Protein AF-A0A9D6YUD4-F1 (afdb_monomer_lite)

Foldseek 3Di:
DDDLVVLLPDDLVNQQVVVVHDDPVCSVVSVVVSVVSNVVSVVVVVVVVVVVPDPDDDDQDPPPPDFDADPPPRDTDPGDDCADPPPRFGWDADPPPRDIDTDPDQADPPPRDGDDD

Structure (mmCIF, N/CA/C/O backbone):
data_AF-A0A9D6YUD4-F1
#
_entry.id   AF-A0A9D6YUD4-F1
#
loop_
_atom_site.group_PDB
_atom_site.id
_atom_site.type_symbol
_atom_site.label_atom_id
_atom_site.label_alt_id
_atom_site.label_comp_id
_atom_site.label_asym_id
_atom_site.label_entity_id
_atom_site.label_seq_id
_atom_site.pdbx_PDB_ins_code
_atom_site.Cartn_x
_atom_site.Cartn_y
_atom_site.Cartn_z
_atom_site.occupancy
_atom_site.B_iso_or_equiv
_atom_site.auth_seq_id
_atom_site.auth_comp_id
_atom_site.auth_asym_id
_atom_site.auth_atom_id
_atom_site.pdbx_PDB_model_num
ATOM 1 N N . GLY A 1 1 ? -7.566 -8.118 -19.382 1.00 83.75 1 GLY A N 1
ATOM 2 C CA . GLY A 1 1 ? -6.268 -7.957 -18.692 1.00 83.75 1 GLY A CA 1
ATOM 3 C C . GLY A 1 1 ? -5.654 -9.321 -18.459 1.00 83.75 1 GLY A C 1
ATOM 4 O O . GLY A 1 1 ? -6.358 -10.303 -18.652 1.00 83.75 1 GLY A O 1
ATOM 5 N N . LYS A 1 2 ? -4.375 -9.381 -18.077 1.00 89.06 2 LYS A N 1
ATOM 6 C CA . LYS A 1 2 ? -3.699 -10.627 -17.678 1.00 89.06 2 LYS A CA 1
ATOM 7 C C . LYS A 1 2 ? -3.898 -10.903 -16.187 1.00 89.06 2 LYS A C 1
ATOM 9 O O . LYS A 1 2 ? -4.102 -9.963 -15.416 1.00 89.06 2 LYS A O 1
ATOM 14 N N . THR A 1 3 ? -3.820 -12.165 -15.788 1.00 94.25 3 THR A N 1
ATOM 15 C CA . THR A 1 3 ? -3.726 -12.566 -14.377 1.00 94.25 3 THR A CA 1
ATOM 16 C C . THR A 1 3 ? -2.357 -12.206 -13.786 1.00 94.25 3 THR A C 1
ATOM 18 O O . THR A 1 3 ? -1.411 -11.894 -14.511 1.00 94.25 3 THR A O 1
ATOM 21 N N . ILE A 1 4 ? -2.237 -12.241 -12.453 1.00 91.19 4 ILE A N 1
ATOM 22 C CA . ILE A 1 4 ? -0.968 -11.952 -11.764 1.00 91.19 4 ILE A CA 1
ATOM 23 C C . ILE A 1 4 ? 0.122 -12.959 -12.158 1.00 91.19 4 ILE A C 1
ATOM 25 O O . ILE A 1 4 ? 1.255 -12.549 -12.388 1.00 91.19 4 ILE A O 1
ATOM 29 N N . ASP A 1 5 ? -0.206 -14.246 -12.287 1.00 89.94 5 ASP A N 1
ATOM 30 C CA . ASP A 1 5 ? 0.747 -15.274 -12.730 1.00 89.94 5 ASP A CA 1
ATOM 31 C C . ASP A 1 5 ? 1.240 -15.030 -14.159 1.00 89.94 5 ASP A C 1
ATOM 33 O O . ASP A 1 5 ? 2.443 -15.045 -14.420 1.00 89.94 5 ASP A O 1
ATOM 37 N N . GLU A 1 6 ? 0.334 -14.690 -15.077 1.00 91.81 6 GLU A N 1
ATOM 38 C CA . GLU A 1 6 ? 0.705 -14.333 -16.450 1.00 91.81 6 GLU A CA 1
ATOM 39 C C . GLU A 1 6 ? 1.541 -13.049 -16.526 1.00 91.81 6 GLU A C 1
ATOM 41 O O . GLU A 1 6 ? 2.347 -12.888 -17.444 1.00 91.81 6 GLU A O 1
ATOM 46 N N . ALA A 1 7 ? 1.342 -12.117 -15.591 1.00 91.69 7 ALA A N 1
ATOM 47 C CA . ALA A 1 7 ? 2.110 -10.881 -15.515 1.00 91.69 7 ALA A CA 1
ATOM 48 C C . ALA A 1 7 ? 3.529 -11.108 -14.964 1.00 91.69 7 ALA A C 1
ATOM 50 O O . ALA A 1 7 ? 4.460 -10.464 -15.437 1.00 91.69 7 ALA A O 1
ATOM 51 N N . VAL A 1 8 ? 3.715 -12.048 -14.028 1.00 92.06 8 VAL A N 1
ATOM 52 C CA . VAL A 1 8 ? 5.041 -12.444 -13.501 1.00 92.06 8 VAL A CA 1
ATOM 53 C C . VAL A 1 8 ? 5.888 -13.159 -14.556 1.00 92.06 8 VAL A C 1
ATOM 55 O O . VAL A 1 8 ? 7.110 -13.083 -14.523 1.00 92.06 8 VAL A O 1
ATOM 58 N N . ALA A 1 9 ? 5.259 -13.841 -15.513 1.00 92.44 9 ALA A N 1
ATOM 59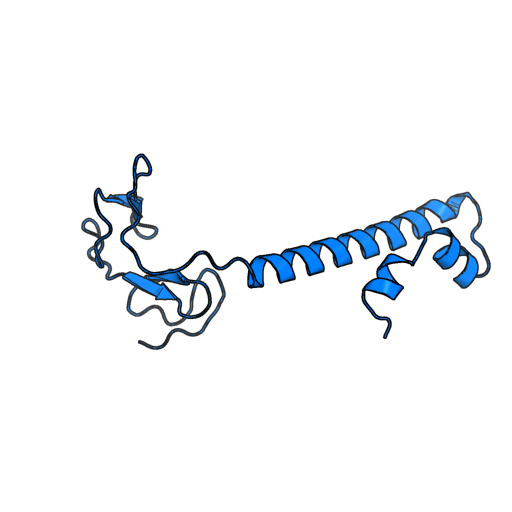 C CA . ALA A 1 9 ? 5.975 -14.503 -16.600 1.00 92.44 9 ALA A CA 1
ATOM 60 C C . ALA A 1 9 ? 6.539 -13.526 -17.656 1.00 92.44 9 ALA A C 1
ATOM 62 O O . ALA A 1 9 ? 7.267 -13.950 -18.556 1.00 92.44 9 ALA A O 1
ATOM 63 N N . VAL A 1 10 ? 6.209 -12.228 -17.592 1.00 91.88 10 VAL A N 1
ATOM 64 C CA . VAL A 1 10 ? 6.646 -11.235 -18.583 1.00 91.88 10 VAL A CA 1
ATOM 65 C C . VAL A 1 10 ? 8.136 -10.940 -18.425 1.00 91.88 10 VAL A C 1
ATOM 67 O O . VAL A 1 10 ? 8.565 -10.219 -17.532 1.00 91.88 10 VAL A O 1
ATOM 70 N N . SER A 1 11 ? 8.940 -11.454 -19.352 1.00 89.56 11 SER A N 1
ATOM 71 C CA . SER A 1 11 ? 10.383 -11.206 -19.381 1.00 89.56 11 SER A CA 1
ATOM 72 C C . SER A 1 11 ? 10.773 -10.053 -20.309 1.00 89.56 11 SER A C 1
ATOM 74 O O . SER A 1 11 ? 10.063 -9.710 -21.255 1.00 89.56 11 SER A O 1
ATOM 76 N N . ASN A 1 12 ? 11.980 -9.523 -20.109 1.00 87.31 12 ASN A N 1
ATOM 77 C CA . ASN A 1 12 ? 12.588 -8.511 -20.981 1.00 87.31 12 ASN A CA 1
ATOM 78 C C . ASN A 1 12 ? 12.649 -8.924 -22.448 1.00 87.31 12 ASN A C 1
ATOM 80 O O . ASN A 1 12 ? 12.434 -8.104 -23.340 1.00 87.31 12 ASN A O 1
ATOM 84 N N . LYS A 1 13 ? 12.897 -10.213 -22.694 1.00 86.94 13 LYS A N 1
ATOM 85 C CA . LYS A 1 13 ? 12.913 -10.775 -24.040 1.00 86.94 13 LYS A CA 1
ATOM 86 C C . LYS A 1 13 ? 11.524 -10.721 -24.673 1.00 86.94 13 LYS A C 1
ATOM 88 O O . LYS A 1 13 ? 11.409 -10.246 -25.793 1.00 86.94 13 LYS A O 1
ATOM 93 N N . MET A 1 14 ? 10.480 -11.102 -23.936 1.00 89.00 14 MET A N 1
ATOM 94 C CA . MET A 1 14 ? 9.099 -11.035 -24.430 1.00 89.00 14 MET A CA 1
ATOM 95 C C . MET A 1 14 ? 8.664 -9.599 -24.727 1.00 89.00 14 MET A C 1
ATOM 97 O O . MET A 1 14 ? 7.976 -9.361 -25.714 1.00 89.00 14 MET A O 1
ATOM 101 N N . VAL A 1 15 ? 9.082 -8.636 -23.897 1.00 87.06 15 VAL A N 1
ATOM 102 C CA . VAL A 1 15 ? 8.838 -7.208 -24.150 1.00 87.06 15 VAL A CA 1
ATOM 103 C C . VAL A 1 15 ? 9.540 -6.773 -25.435 1.00 87.06 15 VAL A C 1
ATOM 105 O O . VAL A 1 15 ? 8.937 -6.089 -26.258 1.00 87.06 15 VAL A O 1
ATOM 108 N N . ALA A 1 16 ? 10.790 -7.189 -25.637 1.00 88.88 16 ALA A N 1
ATOM 109 C CA . ALA A 1 16 ? 11.531 -6.835 -26.837 1.00 88.88 16 ALA A CA 1
ATOM 110 C C . ALA A 1 16 ? 10.973 -7.491 -28.105 1.00 88.88 16 ALA A C 1
ATOM 112 O O . ALA A 1 16 ? 10.842 -6.824 -29.127 1.00 88.88 16 ALA A O 1
ATOM 113 N N . GLU A 1 17 ? 10.588 -8.763 -28.037 1.00 88.56 17 GLU A N 1
ATOM 114 C CA . GLU A 1 17 ? 9.963 -9.499 -29.141 1.00 88.56 17 GLU A CA 1
ATOM 115 C C . GLU A 1 17 ? 8.603 -8.903 -29.520 1.00 88.56 17 GLU A C 1
ATOM 117 O O . GLU A 1 17 ? 8.330 -8.713 -30.704 1.00 88.56 17 GLU A O 1
ATOM 122 N N . ALA A 1 18 ? 7.785 -8.517 -28.536 1.00 88.56 18 ALA A N 1
ATOM 123 C CA . ALA A 1 18 ? 6.501 -7.856 -28.779 1.00 88.56 18 ALA A CA 1
ATOM 124 C C . ALA A 1 18 ? 6.646 -6.496 -29.485 1.00 88.56 18 ALA A C 1
ATOM 126 O O . ALA A 1 18 ? 5.725 -6.055 -30.169 1.00 88.56 18 ALA A O 1
ATOM 127 N N . LEU A 1 19 ? 7.801 -5.843 -29.341 1.00 86.50 19 LEU A N 1
ATOM 128 C CA . LEU A 1 19 ? 8.136 -4.585 -30.008 1.00 86.50 19 LEU A CA 1
ATOM 129 C C . LEU A 1 19 ? 8.798 -4.789 -31.386 1.00 86.50 19 LEU A C 1
ATOM 131 O O . LEU A 1 19 ? 9.204 -3.812 -32.009 1.00 86.50 19 LEU A O 1
ATOM 135 N N . GLY A 1 20 ? 8.894 -6.031 -31.877 1.00 89.06 20 GLY A N 1
ATOM 136 C CA . GLY A 1 20 ? 9.549 -6.360 -33.150 1.00 89.06 20 GLY A CA 1
ATOM 137 C C . GLY A 1 20 ? 11.074 -6.478 -33.053 1.00 89.06 20 GLY A C 1
ATOM 138 O O . GLY A 1 20 ? 11.764 -6.433 -34.069 1.00 89.06 20 GLY A O 1
ATOM 139 N N . GLY A 1 21 ? 11.599 -6.639 -31.836 1.00 86.06 21 GLY A N 1
ATOM 140 C CA . GLY A 1 21 ? 13.022 -6.591 -31.517 1.00 86.06 21 GLY A CA 1
ATOM 141 C C . GLY A 1 21 ? 13.467 -5.190 -31.094 1.00 86.06 21 GLY A C 1
ATOM 142 O O . GLY A 1 21 ? 12.929 -4.179 -31.539 1.00 86.06 21 GLY A O 1
ATOM 143 N N . LEU A 1 22 ? 14.475 -5.118 -30.221 1.00 84.75 22 LEU A N 1
ATOM 144 C CA . LEU A 1 22 ? 15.128 -3.857 -29.872 1.00 84.75 22 LEU A CA 1
ATOM 145 C C . LEU A 1 22 ? 16.613 -3.907 -30.220 1.00 84.75 22 LEU A C 1
ATOM 147 O O . LEU A 1 22 ? 17.267 -4.929 -29.997 1.00 84.75 22 LEU A O 1
ATOM 151 N N . PRO A 1 23 ? 17.181 -2.795 -30.712 1.00 88.00 23 PRO A N 1
ATOM 15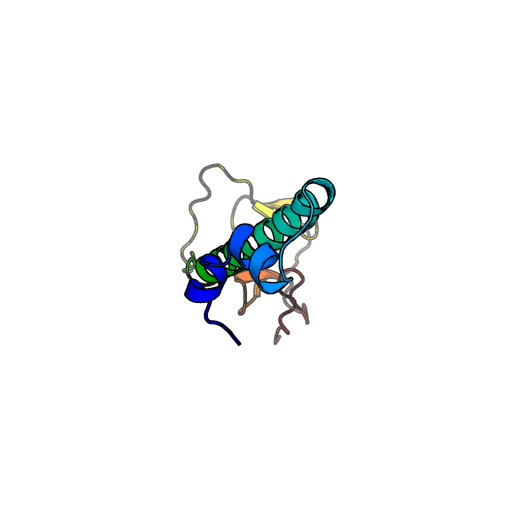2 C CA . PRO A 1 23 ? 18.618 -2.690 -30.878 1.00 88.00 23 PRO A CA 1
ATOM 153 C C . PRO A 1 23 ? 19.320 -2.734 -29.503 1.00 88.00 23 PRO A C 1
ATOM 155 O O . PRO A 1 23 ? 18.741 -2.298 -28.499 1.00 88.00 23 PRO A O 1
ATOM 158 N N . PRO A 1 24 ? 20.580 -3.208 -29.429 1.00 86.06 24 PRO A N 1
ATOM 159 C CA . PRO A 1 24 ? 21.279 -3.452 -28.161 1.00 86.06 24 PRO A CA 1
ATOM 160 C C . PRO A 1 24 ? 21.298 -2.252 -27.202 1.00 86.06 24 PRO A C 1
ATOM 162 O O . PRO A 1 24 ? 21.137 -2.405 -25.995 1.00 86.06 24 PRO A O 1
ATOM 165 N N . ASN A 1 25 ? 21.417 -1.037 -27.736 1.00 88.06 25 ASN A N 1
ATOM 166 C CA . ASN A 1 25 ? 21.448 0.209 -26.966 1.00 88.06 25 ASN A CA 1
ATOM 167 C C . ASN A 1 25 ? 20.090 0.621 -26.362 1.00 88.06 25 ASN A C 1
ATOM 169 O O . ASN A 1 25 ? 20.045 1.543 -25.549 1.00 88.06 25 ASN A O 1
ATOM 173 N N . LYS A 1 26 ? 18.983 -0.018 -26.756 1.00 85.06 26 LYS A N 1
ATOM 174 C CA . LYS A 1 26 ? 17.632 0.235 -26.227 1.00 85.06 26 LYS A CA 1
ATOM 175 C C . LYS A 1 26 ? 17.085 -0.928 -25.397 1.00 85.06 26 LYS A C 1
ATOM 177 O O . LYS A 1 26 ? 16.060 -0.765 -24.743 1.00 85.06 26 LYS A O 1
ATOM 182 N N . MET A 1 27 ? 17.810 -2.046 -25.322 1.00 85.44 27 MET A N 1
ATOM 183 C CA . MET A 1 27 ? 17.462 -3.190 -24.468 1.00 85.44 27 MET A CA 1
ATOM 184 C C . MET A 1 27 ? 17.372 -2.822 -22.981 1.00 85.44 27 MET A C 1
ATOM 186 O O . MET A 1 27 ? 16.532 -3.362 -22.267 1.00 85.44 27 MET A O 1
ATOM 190 N N . HIS A 1 28 ? 18.167 -1.849 -22.515 1.00 84.12 28 HIS A N 1
ATOM 191 C CA . HIS A 1 28 ? 18.066 -1.327 -21.147 1.0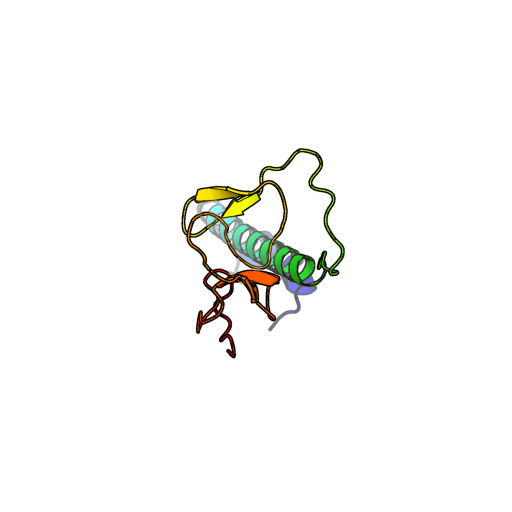0 84.12 28 HIS A CA 1
ATOM 192 C C . HIS A 1 28 ? 16.649 -0.819 -20.821 1.00 84.12 28 HIS A C 1
ATOM 194 O O . HIS A 1 28 ? 16.174 -0.975 -19.700 1.00 84.12 28 HIS A O 1
ATOM 200 N N . CYS A 1 29 ? 15.954 -0.214 -21.789 1.00 83.56 29 CYS A N 1
ATOM 201 C CA . CYS A 1 29 ? 14.600 0.297 -21.583 1.00 83.56 29 CYS A CA 1
ATOM 202 C C . CYS A 1 29 ? 13.591 -0.840 -21.380 1.00 83.56 29 CYS A C 1
ATOM 204 O O . CYS A 1 29 ? 12.721 -0.729 -20.520 1.00 83.56 29 CYS A O 1
ATOM 206 N N . SER A 1 30 ? 13.734 -1.942 -22.121 1.00 81.56 30 SER A N 1
ATOM 207 C CA . SER A 1 30 ? 12.926 -3.148 -21.911 1.00 81.56 30 SER A CA 1
ATOM 208 C C . SER A 1 30 ? 13.206 -3.771 -20.547 1.00 81.56 30 SER A C 1
ATOM 210 O O . SER A 1 30 ? 12.251 -4.087 -19.843 1.00 81.56 30 SER A O 1
ATOM 212 N N . ASN A 1 31 ? 14.485 -3.830 -20.148 1.00 85.12 31 ASN A N 1
ATOM 213 C CA . ASN A 1 31 ? 14.921 -4.276 -18.819 1.00 85.12 31 ASN A CA 1
ATOM 214 C C . ASN A 1 31 ? 14.237 -3.507 -17.696 1.00 85.12 31 ASN A C 1
ATOM 216 O O . ASN A 1 31 ? 13.599 -4.092 -16.822 1.00 85.12 31 ASN A O 1
ATOM 220 N N . LEU A 1 32 ? 14.295 -2.181 -17.782 1.00 89.12 32 LEU A N 1
ATOM 221 C CA . LEU A 1 32 ? 13.690 -1.312 -16.787 1.00 89.12 32 LEU A CA 1
ATOM 222 C C . LEU A 1 32 ? 12.168 -1.508 -16.692 1.00 89.12 32 LEU A C 1
ATOM 224 O O . LEU A 1 32 ? 11.613 -1.463 -15.595 1.00 89.12 32 LEU A O 1
ATOM 228 N N . ALA A 1 33 ? 11.497 -1.740 -17.823 1.00 88.19 33 ALA A N 1
ATOM 229 C CA . ALA A 1 33 ? 10.051 -1.922 -17.866 1.00 88.19 33 ALA A CA 1
ATOM 230 C C . ALA A 1 33 ? 9.595 -3.229 -17.196 1.00 88.19 33 ALA A C 1
ATOM 232 O O . ALA A 1 33 ? 8.665 -3.192 -16.386 1.00 88.19 33 ALA A O 1
ATOM 233 N N . ALA A 1 34 ? 10.234 -4.371 -17.483 1.00 89.25 34 ALA A N 1
ATOM 234 C CA . ALA A 1 34 ? 9.838 -5.627 -16.837 1.00 89.25 34 ALA A CA 1
ATOM 235 C C . ALA A 1 34 ? 10.219 -5.642 -15.350 1.00 89.25 34 ALA A C 1
ATOM 237 O O . ALA A 1 34 ? 9.443 -6.117 -14.524 1.00 89.25 34 ALA A O 1
ATOM 238 N N . ASP A 1 35 ? 11.359 -5.054 -14.980 1.00 89.88 35 ASP A N 1
ATOM 239 C CA . ASP A 1 35 ? 11.770 -4.953 -13.577 1.00 89.88 35 ASP A CA 1
ATOM 240 C C . ASP A 1 35 ? 10.792 -4.101 -12.758 1.00 89.88 35 ASP A C 1
ATOM 242 O O . ASP A 1 35 ? 10.425 -4.464 -11.636 1.00 89.88 35 ASP A O 1
ATOM 246 N N . ALA A 1 36 ? 10.335 -2.977 -13.319 1.00 93.44 36 ALA A N 1
ATOM 247 C CA . ALA A 1 36 ? 9.317 -2.140 -12.693 1.00 93.44 36 ALA A CA 1
ATOM 248 C C . ALA A 1 36 ? 7.987 -2.893 -12.529 1.00 93.44 36 ALA A C 1
ATOM 250 O O . ALA A 1 36 ? 7.372 -2.821 -11.462 1.00 93.44 36 ALA A O 1
ATOM 251 N N . LEU A 1 37 ? 7.573 -3.662 -13.544 1.00 93.25 37 LEU A N 1
ATOM 252 C CA . LEU A 1 37 ? 6.372 -4.495 -13.484 1.00 93.25 37 LEU A CA 1
ATOM 253 C C . LEU A 1 37 ? 6.474 -5.552 -12.374 1.00 93.25 37 LEU A C 1
ATOM 255 O O . LEU A 1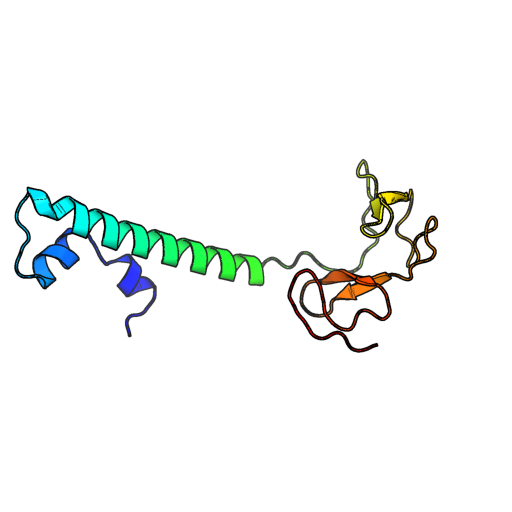 37 ? 5.564 -5.667 -11.554 1.00 93.25 37 LEU A O 1
ATOM 259 N N . HIS A 1 38 ? 7.587 -6.282 -12.293 1.00 93.25 38 HIS A N 1
ATOM 260 C CA . HIS A 1 38 ? 7.801 -7.284 -11.247 1.00 93.25 38 HIS A CA 1
ATOM 261 C C . HIS A 1 38 ? 7.791 -6.672 -9.847 1.00 93.25 38 HIS A C 1
ATOM 263 O O . HIS A 1 38 ? 7.143 -7.212 -8.950 1.00 93.25 38 HIS A O 1
ATOM 269 N N . LYS A 1 39 ? 8.443 -5.518 -9.658 1.00 94.69 39 LYS A N 1
ATOM 270 C CA . LYS A 1 39 ? 8.427 -4.792 -8.378 1.00 94.69 39 LYS A CA 1
ATOM 271 C C . LYS A 1 39 ? 7.014 -4.386 -7.967 1.00 94.69 39 LYS A C 1
ATOM 273 O O . LYS A 1 39 ? 6.646 -4.584 -6.813 1.00 94.69 39 LYS A O 1
ATOM 278 N N . ALA A 1 40 ? 6.212 -3.878 -8.902 1.00 94.12 40 ALA A N 1
ATOM 279 C CA . ALA A 1 40 ? 4.823 -3.517 -8.634 1.00 94.12 40 ALA A CA 1
ATOM 280 C C . ALA A 1 40 ? 3.966 -4.739 -8.251 1.00 94.12 40 ALA A C 1
ATOM 282 O O . ALA A 1 40 ? 3.135 -4.656 -7.347 1.00 94.12 40 ALA A O 1
ATOM 283 N N . ILE A 1 41 ? 4.186 -5.890 -8.897 1.00 93.00 41 ILE A N 1
ATOM 284 C CA . ILE A 1 41 ? 3.483 -7.136 -8.561 1.00 93.00 41 ILE A CA 1
ATOM 285 C C . ILE A 1 41 ? 3.880 -7.638 -7.166 1.00 93.00 41 ILE A C 1
ATOM 287 O O . ILE A 1 41 ? 3.009 -8.078 -6.412 1.00 93.00 41 ILE A O 1
ATOM 291 N N . SER A 1 42 ? 5.164 -7.574 -6.810 1.00 91.06 42 SER A N 1
ATOM 292 C CA . SER A 1 42 ? 5.640 -7.950 -5.473 1.00 91.06 42 SER A CA 1
ATOM 293 C C . SER A 1 42 ? 5.037 -7.058 -4.389 1.00 91.06 42 SER A C 1
ATOM 295 O O . SER A 1 42 ? 4.432 -7.584 -3.459 1.00 91.06 42 SER A O 1
ATOM 297 N N . ASP A 1 43 ? 5.080 -5.732 -4.562 1.00 92.25 43 ASP A N 1
ATOM 298 C CA . ASP A 1 43 ? 4.453 -4.775 -3.635 1.00 92.25 43 ASP A CA 1
ATOM 299 C C . ASP A 1 43 ? 2.948 -5.046 -3.469 1.00 92.25 43 ASP A C 1
ATOM 301 O O . ASP A 1 43 ? 2.427 -5.073 -2.353 1.00 92.25 43 ASP A O 1
ATOM 305 N N . TYR A 1 44 ? 2.245 -5.343 -4.566 1.00 91.69 44 TYR A N 1
ATOM 306 C CA . TYR A 1 44 ? 0.843 -5.745 -4.507 1.00 91.69 44 TYR A CA 1
ATOM 307 C C . TYR A 1 44 ? 0.642 -7.024 -3.681 1.00 91.69 44 TYR A C 1
ATOM 309 O O . TYR A 1 44 ? -0.221 -7.053 -2.802 1.00 91.69 44 TYR A O 1
ATOM 317 N N . LYS A 1 45 ? 1.429 -8.081 -3.927 1.00 88.81 45 LYS A N 1
ATOM 318 C CA . LYS A 1 45 ? 1.334 -9.347 -3.179 1.00 88.81 45 LYS A CA 1
ATOM 319 C C . LYS A 1 45 ? 1.625 -9.146 -1.692 1.00 88.81 45 LYS A C 1
ATOM 321 O O . LYS A 1 45 ? 0.908 -9.704 -0.861 1.00 88.81 45 LYS A O 1
ATOM 326 N N . ASP A 1 46 ? 2.616 -8.333 -1.351 1.00 87.19 46 ASP A N 1
ATOM 327 C CA . ASP A 1 46 ? 2.976 -8.046 0.038 1.00 87.19 46 ASP A CA 1
ATOM 328 C C . ASP A 1 46 ? 1.873 -7.260 0.754 1.00 87.19 46 ASP A C 1
ATOM 330 O O . ASP A 1 46 ? 1.486 -7.614 1.869 1.00 87.19 46 ASP A O 1
ATOM 334 N N . LYS A 1 47 ? 1.244 -6.295 0.078 1.00 82.12 47 LYS A N 1
ATOM 335 C CA . LYS A 1 47 ? 0.059 -5.596 0.599 1.00 82.12 47 LYS A CA 1
ATOM 336 C C . LYS A 1 47 ? -1.146 -6.519 0.796 1.00 82.12 47 LYS A C 1
ATOM 338 O O . LYS A 1 47 ? -1.919 -6.315 1.729 1.00 82.12 47 LYS A O 1
ATOM 343 N N . GLN A 1 48 ? -1.327 -7.545 -0.038 1.00 80.88 48 GLN A N 1
ATOM 344 C CA . GLN A 1 48 ? -2.388 -8.545 0.171 1.00 80.88 48 GLN A CA 1
ATOM 345 C C . GLN A 1 48 ? -2.090 -9.466 1.365 1.00 80.88 48 GLN A C 1
ATOM 347 O O . GLN A 1 48 ? -3.002 -9.822 2.113 1.00 80.88 48 GLN A O 1
ATOM 352 N N . LYS A 1 49 ? -0.818 -9.805 1.606 1.00 71.75 49 LYS A N 1
ATOM 353 C CA . LYS A 1 49 ? -0.407 -10.555 2.806 1.00 71.75 49 LYS A CA 1
ATOM 354 C C . LYS A 1 49 ? -0.600 -9.740 4.084 1.00 71.75 49 LYS A C 1
ATOM 356 O O . LYS A 1 49 ? -1.097 -10.276 5.067 1.00 71.75 49 LYS A O 1
ATOM 361 N N . GLN A 1 50 ? -0.311 -8.440 4.054 1.00 57.78 50 GLN A N 1
ATOM 362 C CA . GLN A 1 50 ? -0.551 -7.533 5.186 1.00 57.78 50 GLN A CA 1
ATOM 363 C C . GLN A 1 50 ? -2.044 -7.341 5.505 1.00 5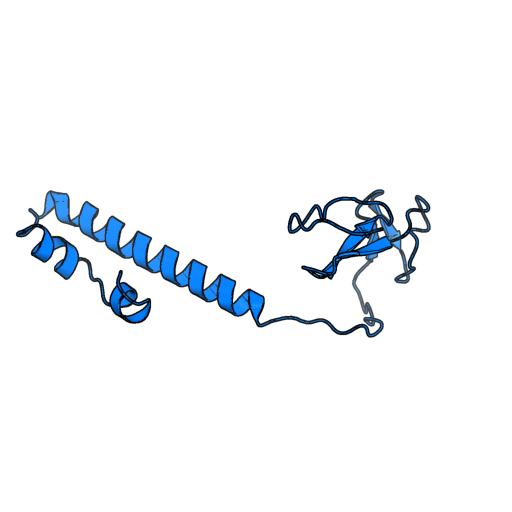7.78 50 GLN A C 1
ATOM 365 O O . GLN A 1 50 ? -2.389 -7.030 6.636 1.00 57.78 50 GLN A O 1
ATOM 370 N N . LYS A 1 51 ? -2.957 -7.607 4.559 1.00 54.03 51 LYS A N 1
ATOM 371 C CA . LYS A 1 51 ? -4.402 -7.707 4.853 1.00 54.03 51 LYS A CA 1
ATOM 372 C C . LYS A 1 51 ? -4.795 -9.000 5.581 1.00 54.03 51 LYS A C 1
ATOM 374 O O . LYS A 1 51 ? -5.906 -9.080 6.097 1.00 54.03 51 LYS A O 1
ATOM 379 N N . SER A 1 52 ? -3.913 -10.001 5.591 1.00 47.16 52 SER A N 1
ATOM 380 C CA . SER A 1 52 ? -4.154 -11.345 6.138 1.00 47.16 52 SER A CA 1
ATOM 381 C C . SER A 1 52 ? -3.421 -11.596 7.461 1.00 47.16 52 SER A C 1
ATOM 383 O O . SER A 1 52 ? -3.802 -12.497 8.200 1.00 47.16 52 SER A O 1
ATOM 385 N N . VAL A 1 53 ? -2.409 -10.787 7.791 1.00 43.34 53 VAL A N 1
ATOM 386 C CA . VAL A 1 53 ? -1.806 -10.745 9.129 1.00 43.34 53 VAL A CA 1
ATOM 387 C C . VAL A 1 53 ? -2.464 -9.608 9.902 1.00 43.34 53 VAL A C 1
ATOM 389 O O . VAL A 1 53 ? -1.946 -8.500 9.999 1.00 43.34 53 VAL A O 1
ATOM 392 N N . LYS A 1 54 ? -3.661 -9.897 10.409 1.00 40.56 54 LYS A N 1
ATOM 393 C CA . LYS A 1 54 ? -4.175 -9.242 11.606 1.00 40.56 54 LYS A CA 1
ATOM 394 C C . LYS A 1 54 ? -3.552 -9.965 12.795 1.00 40.56 54 LYS A C 1
ATOM 396 O O . LYS A 1 54 ? -3.923 -11.106 13.056 1.00 40.56 54 LYS A O 1
ATOM 401 N N . GLU A 1 55 ? -2.651 -9.318 13.520 1.00 37.75 55 GLU A N 1
ATOM 402 C CA . GLU A 1 55 ? -2.578 -9.565 14.959 1.00 37.75 55 GLU A CA 1
ATOM 403 C C . GLU A 1 55 ? -3.469 -8.534 15.636 1.00 37.75 55 GLU A C 1
ATOM 405 O O . GLU A 1 55 ? -3.081 -7.404 15.909 1.00 37.75 55 GLU A O 1
ATOM 410 N N . SER A 1 56 ? -4.706 -8.958 15.853 1.00 45.53 56 SER A N 1
ATOM 411 C CA . SER A 1 56 ? -5.564 -8.462 16.913 1.00 45.53 56 SER A CA 1
ATOM 412 C C . SER A 1 56 ? -6.309 -9.683 17.423 1.00 45.53 56 SER A C 1
ATOM 414 O O . SER A 1 56 ? -6.944 -10.414 16.656 1.00 45.53 56 SER A O 1
ATOM 416 N N . PRO A 1 57 ? -6.157 -9.968 18.713 1.00 47.12 57 PRO A N 1
ATOM 417 C CA . PRO A 1 57 ? -7.329 -9.728 19.521 1.00 47.12 57 PRO A CA 1
ATOM 418 C C . PRO A 1 57 ? -6.980 -8.933 20.770 1.00 47.12 57 PRO A C 1
ATOM 420 O O . PRO A 1 57 ? -5.902 -9.060 21.344 1.00 47.12 57 PRO A O 1
ATOM 423 N N . ALA A 1 58 ? -7.965 -8.157 21.208 1.00 48.25 58 ALA A N 1
ATOM 424 C CA . ALA A 1 58 ? -8.109 -7.672 22.565 1.00 48.25 58 ALA A CA 1
ATOM 425 C C . ALA A 1 58 ? -7.694 -8.736 23.601 1.00 48.25 58 ALA A C 1
ATOM 427 O O . ALA A 1 58 ? -8.462 -9.622 23.971 1.00 48.25 58 ALA A O 1
ATOM 428 N N . ALA A 1 59 ? -6.465 -8.621 24.074 1.00 41.09 59 ALA A N 1
ATOM 429 C CA . ALA A 1 59 ? -5.976 -9.150 25.326 1.00 41.09 59 ALA A CA 1
ATOM 430 C C . ALA A 1 59 ? -4.881 -8.177 25.740 1.00 41.09 59 ALA A C 1
ATOM 432 O O . ALA A 1 59 ? -3.999 -7.878 24.939 1.00 41.09 59 ALA A O 1
ATOM 433 N N . VAL A 1 60 ? -5.000 -7.647 26.957 1.00 43.88 60 VAL A N 1
ATOM 434 C CA . VAL A 1 60 ? -3.943 -6.962 27.706 1.00 43.88 60 VAL A CA 1
ATOM 435 C C . VAL A 1 60 ? -2.574 -7.425 27.206 1.00 43.88 60 VAL A C 1
ATOM 437 O O . VAL A 1 60 ? -2.174 -8.558 27.470 1.00 43.88 60 VAL A O 1
ATOM 440 N N . HIS A 1 61 ? -1.887 -6.591 26.425 1.00 43.22 61 HIS A N 1
ATOM 441 C CA . HIS A 1 61 ? -0.521 -6.900 26.030 1.00 43.22 61 HIS A CA 1
ATOM 442 C C . HIS A 1 61 ? 0.317 -6.774 27.308 1.00 43.22 61 HIS A C 1
ATOM 444 O O . HIS A 1 61 ? 0.308 -5.696 27.912 1.00 43.22 61 HIS A O 1
ATOM 450 N N . PRO A 1 62 ? 1.043 -7.812 27.755 1.00 42.84 62 PRO A N 1
ATOM 451 C CA . PRO A 1 62 ? 2.102 -7.606 28.723 1.00 42.84 62 PRO A CA 1
ATOM 452 C C . PRO A 1 62 ? 3.169 -6.787 27.992 1.00 42.84 62 PRO A C 1
ATOM 454 O O . PRO A 1 62 ? 3.931 -7.319 27.186 1.00 42.84 62 PRO A O 1
ATOM 457 N N . HIS A 1 63 ? 3.181 -5.469 28.196 1.00 49.97 63 HIS A N 1
ATOM 458 C CA . HIS A 1 63 ? 4.263 -4.603 27.737 1.00 49.97 63 HIS A CA 1
ATOM 459 C C . HIS A 1 63 ? 5.498 -4.864 28.606 1.00 49.97 63 HIS A C 1
ATOM 461 O O . HIS A 1 63 ? 5.905 -4.023 29.404 1.00 49.97 63 HIS A O 1
ATOM 467 N N . GLU A 1 64 ? 6.115 -6.035 28.476 1.00 48.16 64 GLU A N 1
ATOM 468 C CA . GLU A 1 64 ? 7.413 -6.269 29.095 1.00 48.16 64 GLU A CA 1
ATOM 469 C C . GLU A 1 64 ? 8.471 -5.538 28.254 1.00 48.16 64 GLU A C 1
ATOM 471 O O . GLU A 1 64 ? 8.986 -6.045 27.262 1.00 48.16 64 GLU A O 1
ATOM 476 N N . GLY A 1 65 ? 8.724 -4.273 28.610 1.00 50.88 65 GLY A N 1
ATOM 477 C CA . GLY A 1 65 ? 9.841 -3.482 28.085 1.00 50.88 65 GLY A CA 1
ATOM 478 C C . GLY A 1 65 ? 9.519 -2.400 27.046 1.00 50.88 65 GLY A C 1
ATOM 479 O O . GLY A 1 65 ? 10.447 -1.731 26.594 1.00 50.88 65 GLY A O 1
ATOM 480 N N . HIS A 1 66 ? 8.251 -2.156 26.690 1.00 53.69 66 HIS A N 1
ATOM 481 C CA . HIS A 1 66 ? 7.880 -1.063 25.774 1.00 53.69 66 HIS A CA 1
ATOM 482 C C . HIS A 1 66 ? 7.046 0.016 26.472 1.00 53.69 66 HIS A C 1
ATOM 484 O O . HIS A 1 66 ? 5.911 -0.227 26.870 1.00 53.69 66 HIS A O 1
ATOM 490 N N . LYS A 1 67 ? 7.606 1.228 26.577 1.00 58.41 67 LYS A N 1
ATOM 491 C CA . LYS A 1 67 ? 6.950 2.410 27.152 1.00 58.41 67 LYS A CA 1
ATOM 492 C C . LYS A 1 67 ? 5.794 2.854 26.248 1.00 58.41 67 LYS A C 1
ATOM 494 O O . LYS A 1 67 ? 6.035 3.198 25.091 1.00 58.41 67 LYS A O 1
ATOM 499 N N . CYS A 1 68 ? 4.562 2.870 26.753 1.00 65.25 68 CYS A N 1
ATOM 500 C CA . CYS A 1 68 ? 3.438 3.433 26.005 1.00 65.25 68 CYS A CA 1
ATOM 501 C C . CYS A 1 68 ? 3.617 4.952 25.916 1.00 65.25 68 CYS A C 1
ATOM 503 O O . CYS A 1 68 ? 3.822 5.593 26.942 1.00 65.25 68 CYS A O 1
ATOM 505 N N . ILE A 1 69 ? 3.554 5.536 24.717 1.00 74.25 69 ILE A N 1
ATOM 506 C CA . ILE A 1 69 ? 3.659 6.988 24.507 1.00 74.25 69 ILE A CA 1
ATOM 507 C C . ILE A 1 69 ? 2.361 7.476 23.873 1.00 74.25 69 ILE A C 1
ATOM 509 O O . ILE A 1 69 ? 1.932 6.957 22.842 1.00 74.25 69 ILE A O 1
ATOM 513 N N . CYS A 1 70 ? 1.734 8.478 24.485 1.00 73.94 70 CYS A N 1
ATOM 514 C CA . CYS A 1 70 ? 0.553 9.115 23.923 1.00 73.94 70 CYS A CA 1
ATOM 515 C C . CYS A 1 70 ? 0.911 9.828 22.603 1.00 73.94 70 CYS A C 1
ATOM 517 O O . CYS A 1 70 ? 1.763 10.716 22.619 1.00 73.94 70 CYS A O 1
ATOM 519 N N . PRO A 1 71 ? 0.242 9.531 21.473 1.00 72.44 71 PRO A N 1
ATOM 520 C CA . PRO A 1 71 ? 0.548 10.162 20.186 1.00 72.44 71 PRO A CA 1
ATOM 521 C C . PRO A 1 71 ? 0.129 11.640 20.115 1.00 72.44 71 PRO A C 1
ATOM 523 O O . PRO A 1 71 ? 0.449 12.317 19.144 1.00 72.44 71 PRO A O 1
ATOM 526 N N . PHE A 1 72 ? -0.604 12.137 21.118 1.00 77.62 72 PHE A N 1
ATOM 527 C CA . PHE A 1 72 ? -1.129 13.504 21.144 1.00 77.62 72 PHE A CA 1
ATOM 528 C C . PHE A 1 72 ? -0.316 14.459 22.024 1.00 77.62 72 PHE A C 1
ATOM 530 O O . PHE A 1 72 ? -0.282 15.653 21.746 1.00 77.62 72 PHE A O 1
ATOM 537 N N . CYS A 1 73 ? 0.309 13.963 23.093 1.00 77.31 73 CYS A N 1
ATOM 538 C CA . CYS A 1 73 ? 1.048 14.797 24.049 1.00 77.31 73 CYS A CA 1
ATOM 539 C C . CYS A 1 73 ? 2.400 14.214 24.470 1.00 77.31 73 CYS A C 1
ATOM 541 O O . CYS A 1 73 ? 3.032 14.750 25.374 1.00 77.31 73 CYS A O 1
ATOM 543 N N . GLU A 1 74 ? 2.819 13.104 23.854 1.00 77.44 74 GLU A N 1
ATOM 544 C CA . GLU A 1 74 ? 4.110 12.435 24.074 1.00 77.44 74 GLU A CA 1
ATOM 545 C C . GLU A 1 74 ? 4.350 11.951 25.517 1.00 77.44 74 GLU A C 1
ATOM 547 O O . GLU A 1 74 ? 5.430 11.464 25.857 1.00 77.44 74 GLU A O 1
ATOM 552 N N . VAL A 1 75 ? 3.326 12.017 26.374 1.00 81.75 75 VAL A N 1
ATOM 553 C CA . VAL A 1 75 ? 3.400 11.532 27.751 1.00 81.75 75 VAL A CA 1
ATOM 554 C C . VAL A 1 75 ? 3.524 10.018 27.745 1.00 81.75 75 VAL A C 1
ATOM 556 O O . VAL A 1 75 ? 2.765 9.308 27.081 1.00 81.75 75 VAL A O 1
ATOM 559 N N . ALA A 1 76 ? 4.498 9.536 28.509 1.00 76.31 76 ALA A N 1
ATOM 560 C CA . ALA A 1 76 ? 4.664 8.122 28.741 1.00 76.31 76 ALA A CA 1
ATOM 561 C C . ALA A 1 76 ? 3.663 7.617 29.781 1.00 76.31 76 ALA A C 1
ATOM 563 O O . ALA A 1 76 ? 3.478 8.256 30.815 1.00 76.31 76 ALA A O 1
ATOM 564 N N . MET A 1 77 ? 3.056 6.469 29.514 1.00 67.19 77 MET A N 1
ATOM 565 C CA . MET A 1 77 ? 2.098 5.819 30.400 1.00 67.19 77 MET A CA 1
ATOM 566 C C . MET A 1 77 ? 2.611 4.428 30.770 1.00 67.19 77 MET A C 1
ATOM 568 O O . MET A 1 77 ? 3.136 3.712 29.915 1.00 67.19 77 MET A O 1
ATOM 572 N N . ASP A 1 78 ? 2.465 4.069 32.043 1.00 64.69 78 ASP A N 1
ATOM 573 C CA . ASP A 1 78 ? 2.905 2.778 32.582 1.00 64.69 78 ASP A CA 1
ATOM 574 C C . ASP A 1 78 ? 1.887 1.649 32.324 1.00 64.69 78 ASP A C 1
ATOM 576 O O . ASP A 1 78 ? 2.251 0.478 32.346 1.00 64.69 78 ASP A O 1
ATOM 580 N N . GLU A 1 79 ? 0.628 1.987 32.010 1.00 61.88 79 GLU A N 1
ATOM 581 C CA . GLU A 1 79 ? -0.456 1.025 31.765 1.00 61.88 79 GLU A CA 1
ATOM 582 C C . GLU A 1 79 ? -1.399 1.522 30.644 1.00 61.88 79 GLU A C 1
ATOM 584 O O . GLU A 1 79 ? -1.612 2.736 30.514 1.00 61.88 79 GLU A O 1
ATOM 589 N N . PRO A 1 80 ? -1.970 0.625 29.815 1.00 58.59 80 PRO A N 1
ATOM 590 C CA . PRO A 1 80 ? -2.896 0.987 28.743 1.00 58.59 80 PRO A CA 1
ATOM 591 C C . PRO A 1 80 ? -4.269 1.381 29.305 1.00 58.59 80 PRO A C 1
ATOM 593 O O . PRO A 1 80 ? -5.181 0.563 29.412 1.00 58.59 80 PRO A O 1
ATOM 596 N N . TYR A 1 81 ? -4.428 2.655 29.653 1.00 65.62 81 TYR A N 1
ATOM 597 C CA . TYR A 1 81 ? -5.719 3.217 30.040 1.00 65.62 81 TYR A CA 1
ATOM 598 C C . TYR A 1 81 ? -6.505 3.709 28.812 1.00 65.62 81 TYR A C 1
ATOM 600 O O . TYR A 1 81 ? -5.908 4.212 27.856 1.00 65.62 81 TYR A O 1
ATOM 608 N N . PRO A 1 82 ? -7.853 3.641 28.840 1.00 73.00 82 PRO A N 1
ATOM 609 C CA . PRO A 1 82 ? -8.710 4.211 27.796 1.00 73.00 82 PRO A CA 1
ATOM 610 C C . PRO A 1 82 ? -8.669 5.749 27.762 1.00 73.00 82 PRO A C 1
ATOM 612 O O . PRO A 1 82 ? -9.350 6.368 26.951 1.00 73.00 82 PRO A O 1
ATOM 615 N N . TYR A 1 83 ? -7.868 6.369 28.629 1.00 79.56 83 TYR A N 1
ATOM 616 C CA . TYR A 1 83 ? -7.610 7.798 28.694 1.00 79.56 83 TYR A CA 1
ATOM 617 C C . TYR A 1 83 ? -6.111 8.054 28.867 1.00 79.56 83 TYR A C 1
ATOM 619 O O . TYR A 1 83 ? -5.402 7.297 29.531 1.00 79.56 83 TYR A O 1
ATOM 627 N N . CYS A 1 84 ? -5.618 9.159 28.314 1.00 79.00 84 CYS A N 1
ATOM 628 C CA . CYS A 1 84 ? -4.267 9.622 28.591 1.00 79.00 84 CYS A CA 1
ATOM 629 C C . CYS A 1 84 ? -4.211 10.361 29.934 1.00 79.00 84 CYS A C 1
ATOM 631 O O . CYS A 1 84 ? -4.894 11.366 30.112 1.00 79.00 84 CYS A O 1
ATOM 633 N N . SER A 1 85 ? -3.344 9.940 30.856 1.00 78.50 85 SER A N 1
ATOM 634 C CA . SER A 1 85 ? -3.152 10.617 32.151 1.00 78.50 85 SER A CA 1
ATOM 635 C C . SER A 1 85 ? -2.549 12.026 32.040 1.00 78.50 85 SER A C 1
ATOM 637 O O . SER A 1 85 ? -2.698 12.830 32.955 1.00 78.50 85 SER A O 1
ATOM 639 N N . GLY A 1 86 ? -1.874 12.333 30.927 1.00 81.44 86 GLY A N 1
ATOM 640 C CA . GLY A 1 86 ? -1.227 13.623 30.690 1.00 81.44 86 GLY A CA 1
ATOM 641 C C . GLY A 1 86 ? -2.144 14.691 30.094 1.00 81.44 86 GLY A C 1
ATOM 642 O O . GLY A 1 86 ? -2.155 15.822 30.566 1.00 81.44 86 GLY A O 1
ATOM 643 N N . CYS A 1 87 ? -2.900 14.351 29.045 1.00 82.75 87 CYS A N 1
ATOM 644 C CA . CYS A 1 87 ? -3.782 15.304 28.356 1.00 82.75 87 CYS A CA 1
ATOM 645 C C . CYS A 1 87 ? -5.280 15.046 28.558 1.00 82.75 87 CYS A C 1
ATOM 647 O O . CYS A 1 87 ? -6.090 15.850 28.108 1.00 82.75 87 CYS A O 1
ATOM 649 N N . GLY A 1 88 ? -5.662 13.936 29.194 1.00 81.38 88 GLY A N 1
ATOM 650 C CA . GLY A 1 88 ? -7.062 13.560 29.397 1.00 81.38 88 GLY A CA 1
ATOM 651 C C . GLY A 1 88 ? -7.775 13.055 28.141 1.00 81.38 88 GLY A C 1
ATOM 652 O O . GLY A 1 88 ? -8.976 12.830 28.195 1.00 81.38 88 GLY A O 1
ATOM 653 N N . ALA A 1 89 ? -7.072 12.880 27.014 1.00 82.38 89 ALA A N 1
ATOM 654 C CA . ALA A 1 89 ? -7.689 12.391 25.785 1.00 82.38 89 ALA A CA 1
ATOM 655 C C . ALA A 1 89 ? -8.207 10.964 25.978 1.00 82.38 89 ALA A C 1
ATOM 657 O O . ALA A 1 89 ? -7.427 10.067 26.303 1.00 82.38 89 ALA A O 1
ATOM 658 N N . GLU A 1 90 ? -9.498 10.761 25.741 1.00 84.44 90 GLU A N 1
ATOM 659 C CA . GLU A 1 90 ? -10.081 9.431 25.655 1.00 84.44 90 GLU A CA 1
ATOM 660 C C . GLU A 1 90 ? -9.690 8.787 24.321 1.00 84.44 90 GLU A C 1
ATOM 662 O O . GLU A 1 90 ? -9.702 9.421 23.261 1.00 84.44 90 GLU A O 1
ATOM 667 N N . LEU A 1 91 ? -9.302 7.518 24.369 1.00 82.75 91 LEU A N 1
ATOM 668 C CA . LEU A 1 91 ? -8.746 6.783 23.242 1.00 82.75 91 LEU A CA 1
ATOM 669 C C . LEU A 1 91 ? -9.701 5.657 22.840 1.00 82.75 91 LEU A C 1
ATOM 671 O O . LEU A 1 91 ? -10.292 4.982 23.683 1.00 82.75 91 LEU A O 1
ATOM 675 N N . LYS A 1 92 ? -9.858 5.453 21.533 1.00 84.19 92 LYS A N 1
ATOM 676 C CA . LYS A 1 92 ? -10.533 4.290 20.945 1.00 84.19 92 LYS A CA 1
ATOM 677 C C . LYS A 1 92 ? -9.686 3.696 19.828 1.00 84.19 92 LYS A C 1
ATOM 679 O O . LYS A 1 92 ? -8.691 4.281 19.404 1.00 84.19 92 LYS A O 1
ATOM 684 N N . TYR A 1 93 ? -10.080 2.529 19.341 1.00 81.50 93 TYR A N 1
ATOM 685 C CA . TYR A 1 93 ? -9.423 1.877 18.213 1.00 81.50 93 TYR A CA 1
ATOM 686 C C . TYR A 1 93 ? -10.229 2.099 16.938 1.00 81.50 93 TYR A C 1
ATOM 688 O O . TYR A 1 93 ? -11.457 2.035 16.940 1.00 81.50 93 TYR A O 1
ATOM 696 N N . CYS A 1 94 ? -9.541 2.362 15.829 1.00 82.50 94 CYS A N 1
ATOM 697 C CA . CYS A 1 94 ? -10.186 2.437 14.526 1.00 82.50 94 CYS A CA 1
ATOM 698 C C . CYS A 1 94 ? -10.749 1.053 14.137 1.00 82.50 94 CYS A C 1
ATOM 700 O O . CYS A 1 94 ? -9.973 0.101 14.065 1.00 82.50 94 CYS A O 1
ATOM 702 N N . PRO A 1 95 ? -12.037 0.921 13.773 1.00 81.25 95 PRO A N 1
ATOM 703 C CA . PRO A 1 95 ? -12.623 -0.372 13.402 1.00 81.25 95 PRO A CA 1
ATOM 704 C C . PRO A 1 95 ? -12.074 -0.940 12.082 1.00 81.25 95 PRO A C 1
ATOM 706 O O . PRO A 1 95 ? -12.264 -2.117 11.783 1.00 81.25 95 PRO A O 1
ATOM 709 N N . LYS A 1 96 ? -11.397 -0.117 11.267 1.00 83.81 96 LYS A N 1
ATOM 710 C CA . LYS A 1 96 ? -10.840 -0.527 9.968 1.00 83.81 96 LYS A CA 1
ATOM 711 C C . LYS A 1 96 ? -9.398 -1.024 10.056 1.00 83.81 96 LYS A C 1
ATOM 713 O O . LYS A 1 96 ? -9.054 -1.977 9.364 1.00 83.81 96 LYS A O 1
ATOM 718 N N . CYS A 1 97 ? -8.546 -0.344 10.825 1.00 78.94 97 CYS A N 1
ATOM 719 C CA . CYS A 1 97 ? -7.105 -0.622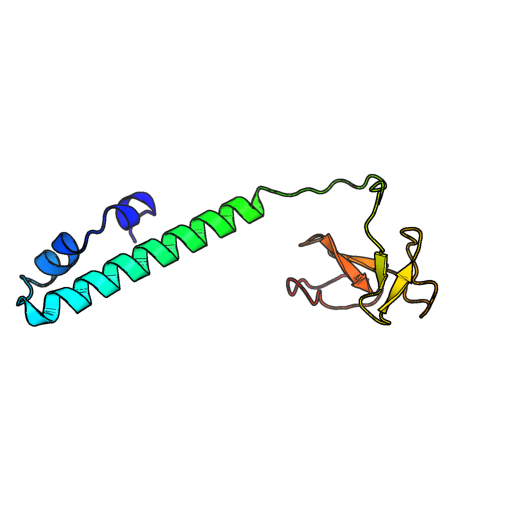 10.869 1.00 78.94 97 CYS A CA 1
ATOM 720 C C . CYS A 1 97 ? -6.532 -0.747 12.283 1.00 78.94 97 CYS A C 1
ATOM 722 O O . CYS A 1 97 ? -5.317 -0.825 12.423 1.00 78.94 97 CYS A O 1
ATOM 724 N N . GLU A 1 98 ? -7.380 -0.683 13.312 1.00 73.44 98 GLU A N 1
ATOM 725 C CA . GLU A 1 98 ? -7.033 -0.959 14.714 1.00 73.44 98 GLU A CA 1
ATOM 726 C C . GLU A 1 98 ? -5.965 -0.025 15.300 1.00 73.44 98 GLU A C 1
ATOM 728 O O . GLU A 1 98 ? -5.426 -0.262 16.373 1.00 73.44 98 GLU A O 1
ATOM 733 N N . SER A 1 99 ? -5.686 1.100 14.635 1.00 80.06 99 SER A N 1
ATOM 734 C CA . SER A 1 99 ? -4.844 2.149 15.199 1.00 80.06 99 SER A CA 1
ATOM 735 C C . SER A 1 99 ? -5.578 2.877 16.319 1.00 80.06 99 SER A C 1
ATOM 737 O O . SER A 1 99 ? -6.781 3.133 16.198 1.00 80.06 99 SER A O 1
ATOM 739 N N . VAL A 1 100 ? -4.838 3.313 17.334 1.00 80.69 100 VAL A N 1
ATOM 740 C CA . VAL A 1 100 ? -5.347 4.215 18.371 1.00 80.69 100 VAL A CA 1
ATOM 741 C C . VAL A 1 100 ? -5.749 5.557 17.747 1.00 80.69 100 VAL A C 1
ATOM 743 O O . VAL A 1 100 ? -4.991 6.152 16.980 1.00 80.69 100 VAL A O 1
ATOM 746 N N . VAL A 1 101 ? -6.951 6.027 18.063 1.00 85.00 101 VAL A N 1
ATOM 747 C CA . VAL A 1 101 ? -7.528 7.310 17.637 1.00 85.00 101 VAL A CA 1
ATOM 748 C C . VAL A 1 101 ? -8.203 7.984 18.837 1.00 85.00 101 VAL A C 1
ATOM 750 O O . VAL A 1 101 ? -8.594 7.310 19.786 1.00 85.00 101 VAL A O 1
ATOM 753 N N . ALA A 1 102 ? -8.346 9.310 18.816 1.00 84.69 102 ALA A N 1
ATOM 754 C CA . ALA A 1 102 ? -9.085 10.020 19.862 1.00 84.69 102 ALA A CA 1
ATOM 755 C C . ALA A 1 102 ? -10.592 9.709 19.773 1.00 84.69 102 ALA A C 1
ATOM 757 O O . ALA A 1 102 ? -11.143 9.622 18.668 1.00 84.69 102 ALA A O 1
ATOM 758 N N . GLN A 1 103 ? -11.270 9.564 20.912 1.00 78.31 103 GLN A N 1
ATOM 759 C CA . GLN A 1 103 ? -12.734 9.547 20.970 1.00 78.31 103 GLN A CA 1
ATOM 760 C C . GLN A 1 103 ? -13.239 10.928 20.509 1.00 78.31 103 GLN A C 1
ATOM 762 O O . GLN A 1 103 ? -12.825 11.953 21.044 1.00 78.31 103 GLN A O 1
ATOM 767 N N . GLY A 1 104 ? -14.010 10.964 19.416 1.00 82.69 104 GLY A N 1
ATOM 768 C CA . GLY A 1 104 ? -14.405 12.187 18.696 1.00 82.69 104 GLY A CA 1
ATOM 769 C C . GLY A 1 104 ? -13.629 12.486 17.401 1.00 82.69 104 GLY A C 1
ATOM 770 O O . GLY A 1 104 ? -13.957 13.429 16.675 1.00 82.69 104 GLY A O 1
ATOM 771 N N . ALA A 1 105 ? -12.602 11.701 17.055 1.00 86.31 105 ALA A N 1
ATOM 772 C CA . ALA A 1 105 ? -11.992 11.797 15.730 1.00 86.31 105 ALA A CA 1
ATOM 773 C C . ALA A 1 105 ? -12.998 11.330 14.667 1.00 86.31 105 ALA A C 1
ATOM 775 O O . ALA A 1 105 ? -13.462 10.201 14.738 1.00 86.31 105 ALA A O 1
ATOM 776 N N . LYS A 1 106 ? -13.284 12.171 13.662 1.00 91.44 106 LYS A N 1
ATOM 777 C CA . LYS A 1 106 ? -14.190 11.839 12.539 1.00 91.44 106 LYS A CA 1
ATOM 778 C C . LYS A 1 106 ? -13.551 10.929 11.494 1.00 91.44 106 LYS A C 1
ATOM 780 O O . LYS A 1 106 ? -14.237 10.216 10.773 1.00 91.44 106 LYS A O 1
ATOM 785 N N . THR A 1 107 ? -12.226 10.981 11.381 1.00 90.75 107 THR A N 1
ATOM 786 C CA . THR A 1 107 ? -11.463 10.202 10.406 1.00 90.75 107 THR A CA 1
ATOM 787 C C . THR A 1 107 ? -10.191 9.652 11.030 1.00 90.75 107 THR A C 1
ATOM 789 O O . THR A 1 107 ? -9.492 10.356 11.760 1.00 90.75 107 THR A O 1
ATOM 792 N N . CYS A 1 108 ? -9.846 8.411 10.705 1.00 84.75 108 CYS A N 1
ATOM 793 C CA . CYS A 1 108 ? -8.604 7.787 11.135 1.00 84.75 108 CYS A CA 1
ATOM 794 C C . CYS A 1 108 ? -7.400 8.393 10.396 1.00 84.75 108 CYS A C 1
ATOM 796 O O . CYS A 1 108 ? -7.307 8.288 9.174 1.00 84.75 108 CYS A O 1
ATOM 798 N N . ALA A 1 109 ? -6.436 8.947 11.136 1.00 83.56 109 ALA A N 1
ATOM 799 C CA . ALA A 1 109 ? -5.212 9.520 10.568 1.00 83.56 109 ALA A CA 1
ATOM 800 C C . ALA A 1 109 ? -4.276 8.482 9.915 1.00 83.56 109 ALA A C 1
ATOM 802 O O . ALA A 1 109 ? -3.430 8.847 9.107 1.00 83.56 109 ALA A O 1
ATOM 803 N N . ASN A 1 110 ? -4.426 7.194 10.249 1.00 79.31 110 ASN A N 1
ATOM 804 C CA . ASN A 1 110 ? -3.618 6.115 9.681 1.00 79.31 110 ASN A CA 1
ATOM 805 C C . ASN A 1 110 ? -4.201 5.603 8.348 1.00 79.31 110 ASN A C 1
ATOM 807 O O . ASN A 1 110 ? -3.522 5.597 7.326 1.00 79.31 110 ASN A O 1
ATOM 811 N N . CYS A 1 111 ? -5.479 5.206 8.325 1.00 81.81 111 CYS A N 1
ATOM 812 C CA . CYS A 1 111 ? -6.077 4.531 7.163 1.00 81.81 111 CYS A CA 1
ATOM 813 C C . CYS A 1 111 ? -7.173 5.323 6.429 1.00 81.81 111 CYS A C 1
ATOM 815 O O . CYS A 1 111 ? -7.775 4.798 5.482 1.00 81.81 111 CYS A O 1
ATOM 817 N N . GLY A 1 112 ? -7.491 6.536 6.892 1.00 86.69 112 GLY A N 1
ATOM 818 C CA . GLY A 1 112 ? -8.523 7.399 6.314 1.00 86.69 112 GLY A CA 1
ATOM 819 C C . GLY A 1 112 ? -9.956 6.878 6.462 1.00 86.69 112 GLY A C 1
ATOM 820 O O . GLY A 1 112 ? -10.834 7.332 5.739 1.00 86.69 112 GLY A O 1
ATOM 821 N N . ALA A 1 113 ? -10.206 5.893 7.335 1.00 87.81 113 ALA A N 1
ATOM 822 C CA . ALA A 1 113 ? -11.568 5.448 7.637 1.00 87.81 113 ALA A CA 1
ATOM 823 C C . ALA A 1 113 ? -12.389 6.582 8.243 1.00 87.81 113 ALA A C 1
ATOM 825 O O . ALA A 1 113 ? -11.870 7.297 9.099 1.00 87.81 113 ALA A O 1
ATOM 826 N N . GLU A 1 114 ? -13.660 6.679 7.867 1.00 90.31 114 GLU A N 1
ATOM 827 C CA . GLU A 1 114 ? -14.641 7.434 8.641 1.00 90.31 114 GLU A CA 1
ATOM 828 C C . GLU A 1 114 ? -14.888 6.699 9.964 1.00 90.31 114 GLU A C 1
ATOM 830 O O . GLU A 1 114 ? -14.935 5.466 10.007 1.00 90.31 114 GLU A O 1
ATOM 835 N N . LEU A 1 115 ? -14.924 7.455 11.052 1.00 86.12 115 LEU A N 1
ATOM 836 C CA . LEU A 1 115 ? -15.091 6.955 12.405 1.00 86.12 115 LEU A CA 1
ATOM 837 C C . LEU A 1 115 ? -16.432 7.468 12.916 1.00 86.12 115 LEU A C 1
ATOM 839 O O . LEU A 1 115 ? -16.658 8.675 12.972 1.00 86.12 115 LEU A O 1
ATOM 843 N N . GLU A 1 116 ? -17.304 6.540 13.276 1.00 74.75 116 GLU A N 1
ATOM 844 C CA . GLU A 1 116 ? -18.555 6.838 13.965 1.00 74.75 116 GLU A CA 1
ATOM 845 C C . GLU A 1 116 ? -18.234 7.112 15.441 1.00 74.75 116 GLU A C 1
ATOM 847 O O . GLU A 1 116 ? -17.310 6.495 15.988 1.00 74.75 116 GLU A O 1
ATOM 852 N N . ASP A 1 117 ? -18.917 8.086 16.048 1.00 62.03 117 ASP A N 1
ATOM 853 C CA . ASP A 1 117 ? -18.710 8.490 17.446 1.00 62.03 117 ASP A CA 1
ATOM 854 C C . ASP A 1 117 ? -18.996 7.352 18.431 1.00 62.03 117 ASP A C 1
ATOM 856 O O . ASP A 1 117 ? -20.121 6.802 18.409 1.00 62.03 117 ASP A O 1
#

Secondary structure (DSSP, 8-state):
---HHHHHT--HHHHHHHTT---GGGHHHHHHHHHHHHHHHHHHHHHHHHTT-----------SS--EE-TTT--EESS--SB-TTT--BEEE-TTT--EEETT-SB-TTT--B---

Sequence (117 aa):
GKTIDEAVAVSNKMVAEALGGLPPNKMHCSNLAADALHKAISDYKDKQKQKSVKESPAAVHPHEGHKCICPFCEVAMDEPYPYCSGCGAELKYCPKCESVVAQGAKTCANCGAELED

pLDDT: mean 78.01, std 15.04, range [37.75, 94.69]

Radius of gyration: 23.66 Å; chains: 1; bounding box: 40×31×66 Å